Protein AF-A0AA40DXY1-F1 (afdb_monomer)

Radius of gyration: 26.32 Å; Cα contacts (8 Å, |Δi|>4): 67; chains: 1; bounding box: 72×34×85 Å

Secondary structure (DSSP, 8-state):
--HHHHHTT-S-HHHHHHHHHHHIIIIIIHHHHHHHHHHH-HHHHHHHHHHHHHHHHHHHHHHSS-SSS-HHHHHHHHHHHHHHHHHIIIIIHHHHHHHHGGG------TTSPPPP----PPPP---

Mean predicted aligned error: 10.3 Å

InterPro domains:
  IPR009450 Phosphatidylinositol N-acetylglucosaminyltransferase subunit C [PF06432] (1-112)
  IPR009450 Phosphatidylinositol N-acetylglucosaminyltransferase subunit C [PTHR12982] (1-123)

Sequence (127 aa):
MASTVLASRLPSTGQVFSLTLFSIEVFGLFPVFRRYARHRSWRYHVALTVLLVLGAGAGVGMILGDERGWPWKKGLLGMVVACLISAVAMGGCSWWLIGLQKYKNEIYGPWDPARPIIISRRHWDDE

Structure (mmCIF, N/CA/C/O backbone):
data_AF-A0AA40DXY1-F1
#
_entry.id   AF-A0AA40DXY1-F1
#
loop_
_atom_site.group_PDB
_atom_site.id
_atom_site.type_symbol
_atom_site.label_atom_id
_atom_site.label_alt_id
_atom_site.label_comp_id
_atom_site.label_asym_id
_atom_site.label_entity_id
_atom_site.label_seq_id
_atom_site.pdbx_PDB_ins_code
_atom_site.Cartn_x
_atom_site.Cartn_y
_atom_site.Cartn_z
_atom_site.occupancy
_atom_site.B_iso_or_equiv
_atom_site.auth_seq_id
_atom_site.auth_comp_id
_atom_site.auth_asym_id
_atom_site.auth_atom_id
_atom_site.pdbx_PDB_model_num
ATOM 1 N N . MET A 1 1 ? 14.544 -10.753 5.358 1.00 55.16 1 MET A N 1
ATOM 2 C CA . MET A 1 1 ? 15.798 -10.437 4.641 1.00 55.16 1 MET A CA 1
ATOM 3 C C . MET A 1 1 ? 16.058 -11.482 3.557 1.00 55.16 1 MET A C 1
ATOM 5 O O . MET A 1 1 ? 16.928 -12.322 3.711 1.00 55.16 1 MET A O 1
ATOM 9 N N . ALA A 1 2 ? 15.267 -11.464 2.480 1.00 69.81 2 ALA A N 1
ATOM 10 C CA . ALA A 1 2 ? 15.543 -12.268 1.282 1.00 69.81 2 ALA A CA 1
ATOM 11 C C . ALA A 1 2 ? 16.445 -11.506 0.290 1.00 69.81 2 ALA A C 1
ATOM 13 O O . ALA A 1 2 ? 17.196 -12.110 -0.467 1.00 69.81 2 ALA A O 1
ATOM 14 N N . SER A 1 3 ? 16.421 -10.168 0.340 1.00 71.12 3 SER A N 1
ATOM 15 C CA . SER A 1 3 ? 17.216 -9.298 -0.528 1.00 71.12 3 SER A CA 1
ATOM 16 C C . SER A 1 3 ? 18.719 -9.445 -0.323 1.00 71.12 3 SER A C 1
ATOM 18 O O . SER A 1 3 ? 19.454 -9.353 -1.292 1.00 71.12 3 SER A O 1
ATOM 20 N N . THR A 1 4 ? 19.187 -9.747 0.890 1.00 73.06 4 THR A N 1
ATOM 21 C CA . THR A 1 4 ? 20.609 -10.005 1.171 1.00 73.06 4 THR A CA 1
ATOM 22 C C . THR A 1 4 ? 21.099 -11.308 0.535 1.00 73.06 4 THR A C 1
ATOM 24 O O . THR A 1 4 ? 22.211 -11.362 0.019 1.00 73.06 4 THR A O 1
ATOM 27 N N . VAL A 1 5 ? 20.249 -12.341 0.511 1.00 77.25 5 VAL A N 1
ATOM 28 C CA . VAL A 1 5 ? 20.535 -13.628 -0.146 1.00 77.25 5 VAL A CA 1
ATOM 29 C C . VAL A 1 5 ? 20.523 -13.489 -1.668 1.00 77.25 5 VAL A C 1
ATOM 31 O O . VAL A 1 5 ? 21.321 -14.125 -2.344 1.00 77.25 5 VAL A O 1
ATOM 34 N N . LEU A 1 6 ? 19.644 -12.649 -2.220 1.00 75.56 6 LEU A N 1
ATOM 35 C CA . LEU A 1 6 ? 19.638 -12.344 -3.652 1.00 75.56 6 LEU A CA 1
ATOM 36 C C . LEU A 1 6 ? 20.834 -11.465 -4.040 1.00 75.56 6 LEU A C 1
ATOM 38 O O . LEU A 1 6 ? 21.462 -11.691 -5.071 1.00 75.56 6 LEU A O 1
ATOM 42 N N . ALA A 1 7 ? 21.179 -10.493 -3.193 1.00 73.94 7 ALA A N 1
ATOM 43 C CA . ALA A 1 7 ? 22.291 -9.589 -3.429 1.00 73.94 7 ALA A CA 1
ATOM 44 C C . ALA A 1 7 ? 23.629 -10.335 -3.464 1.00 73.94 7 ALA A C 1
ATOM 46 O O . ALA A 1 7 ? 24.439 -10.076 -4.343 1.00 73.94 7 ALA A O 1
ATOM 47 N N . SER A 1 8 ? 23.839 -11.333 -2.601 1.00 78.19 8 SER A N 1
ATOM 48 C CA . SER A 1 8 ? 25.075 -12.130 -2.618 1.00 78.19 8 SER A CA 1
ATOM 49 C C . SER A 1 8 ? 25.286 -12.949 -3.901 1.00 78.19 8 SER A C 1
ATOM 51 O O . SER A 1 8 ? 26.376 -13.475 -4.113 1.00 78.19 8 SER A O 1
ATOM 53 N N . ARG A 1 9 ? 24.267 -13.059 -4.765 1.00 82.81 9 ARG A N 1
ATOM 54 C CA . ARG A 1 9 ? 24.343 -13.738 -6.067 1.00 82.81 9 ARG A CA 1
ATOM 55 C C . ARG A 1 9 ? 24.661 -12.796 -7.233 1.00 82.81 9 ARG A C 1
ATOM 57 O O . ARG A 1 9 ? 24.799 -13.277 -8.355 1.00 82.81 9 ARG A O 1
ATOM 64 N N . LEU A 1 10 ? 24.758 -11.485 -7.004 1.00 82.50 10 LEU A N 1
ATOM 65 C CA . LEU A 1 10 ? 25.027 -10.510 -8.063 1.00 82.50 10 LEU A CA 1
ATOM 66 C C . LEU A 1 10 ? 26.536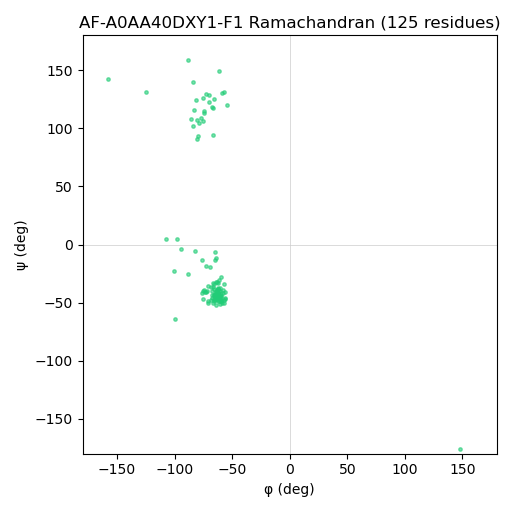 -10.391 -8.345 1.00 82.50 10 LEU A C 1
ATOM 68 O O . LEU A 1 10 ? 27.335 -10.366 -7.411 1.00 82.50 10 LEU A O 1
ATOM 72 N N . PRO A 1 11 ? 26.938 -10.267 -9.622 1.00 78.06 11 PRO A N 1
ATOM 73 C CA . PRO A 1 11 ? 28.345 -10.262 -10.032 1.00 78.06 11 PRO A CA 1
ATOM 74 C C . PRO A 1 11 ? 29.083 -8.943 -9.740 1.00 78.06 11 PRO A C 1
ATOM 76 O O . PRO A 1 11 ? 30.306 -8.897 -9.831 1.00 78.06 11 PRO A O 1
ATOM 79 N N . SER A 1 12 ? 28.364 -7.860 -9.422 1.00 88.75 12 SER A N 1
ATOM 80 C CA . SER A 1 12 ? 28.913 -6.506 -9.270 1.00 88.75 12 SER A CA 1
ATOM 81 C C . SER A 1 12 ? 28.582 -5.907 -7.904 1.00 88.75 12 SER A C 1
ATOM 83 O O . SER A 1 12 ? 27.418 -5.852 -7.505 1.00 88.75 12 SER A O 1
ATOM 85 N N . THR A 1 13 ? 29.593 -5.358 -7.221 1.00 85.75 13 THR A N 1
ATOM 86 C CA . THR A 1 13 ? 29.443 -4.672 -5.924 1.00 85.75 13 THR A CA 1
ATOM 87 C C . THR A 1 13 ? 28.453 -3.507 -5.993 1.00 85.75 13 THR A C 1
ATOM 89 O O . THR A 1 13 ? 27.713 -3.269 -5.041 1.00 85.75 13 THR A O 1
ATOM 92 N N . GLY A 1 14 ? 28.386 -2.813 -7.135 1.00 88.75 14 GLY A N 1
ATOM 93 C CA . GLY A 1 14 ? 27.425 -1.731 -7.352 1.00 88.75 14 GLY A CA 1
ATOM 94 C C . GLY A 1 14 ? 25.979 -2.228 -7.339 1.00 88.75 14 GLY A C 1
ATOM 95 O O . GLY A 1 14 ? 25.130 -1.627 -6.692 1.00 88.75 14 GLY A O 1
ATOM 96 N N . GLN A 1 15 ? 25.703 -3.372 -7.972 1.00 86.50 15 GLN A N 1
ATOM 97 C CA . GLN A 1 15 ? 24.360 -3.963 -7.982 1.00 86.50 15 GLN A CA 1
ATOM 98 C C . GLN A 1 15 ? 23.939 -4.446 -6.588 1.00 86.50 15 GLN A C 1
ATOM 100 O O . GLN A 1 15 ? 22.797 -4.230 -6.183 1.00 86.50 15 GLN A O 1
ATOM 105 N N . VAL A 1 16 ? 24.868 -5.044 -5.833 1.00 87.94 16 VAL A N 1
ATOM 106 C CA . VAL A 1 16 ? 24.654 -5.435 -4.428 1.00 87.94 16 VAL A CA 1
ATOM 107 C C . VAL A 1 16 ? 24.312 -4.217 -3.576 1.00 87.94 16 VAL A C 1
ATOM 109 O O . VAL A 1 16 ? 23.334 -4.240 -2.825 1.00 87.94 16 VAL A O 1
ATOM 112 N N . PHE A 1 17 ? 25.097 -3.146 -3.708 1.00 89.31 17 PHE A N 1
ATOM 113 C CA . PHE A 1 17 ? 24.893 -1.899 -2.983 1.00 89.31 17 PHE A CA 1
ATOM 114 C C . PHE A 1 17 ? 23.536 -1.269 -3.313 1.00 89.31 17 PHE A C 1
ATOM 116 O O . PHE A 1 17 ? 22.754 -1.014 -2.398 1.00 89.31 17 PHE A O 1
ATOM 123 N N . SER A 1 18 ? 23.206 -1.105 -4.598 1.00 91.94 18 SER A N 1
ATOM 124 C CA . SER A 1 18 ? 21.921 -0.548 -5.034 1.00 91.94 18 SER A CA 1
ATOM 125 C C . SER A 1 18 ? 20.732 -1.385 -4.563 1.00 91.94 18 SER A C 1
ATOM 127 O O . SER A 1 18 ? 19.767 -0.826 -4.047 1.00 91.94 18 SER A O 1
ATOM 129 N N . LEU A 1 19 ? 20.800 -2.718 -4.672 1.00 89.88 19 LEU A N 1
ATOM 130 C CA . LEU A 1 19 ? 19.727 -3.603 -4.207 1.00 89.88 19 LEU A CA 1
ATOM 131 C C . LEU A 1 19 ? 19.544 -3.524 -2.684 1.00 89.88 19 LEU A C 1
ATOM 133 O O . LEU A 1 19 ? 18.413 -3.527 -2.188 1.00 89.88 19 LEU A O 1
ATOM 137 N N . THR A 1 20 ? 20.647 -3.447 -1.939 1.00 90.69 20 THR A N 1
ATOM 138 C CA . THR A 1 20 ? 20.623 -3.350 -0.474 1.00 90.69 20 THR A CA 1
ATOM 139 C C . THR A 1 20 ? 20.065 -2.001 -0.027 1.00 90.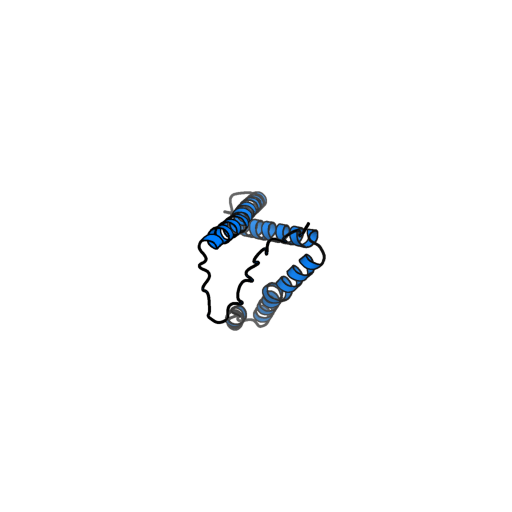69 20 THR A C 1
ATOM 141 O O . THR A 1 20 ? 19.155 -1.979 0.802 1.00 90.69 20 THR A O 1
ATOM 144 N N . LEU A 1 21 ? 20.533 -0.893 -0.612 1.00 90.94 21 LEU A N 1
ATOM 145 C CA . LEU A 1 21 ? 20.007 0.446 -0.331 1.00 90.94 21 LEU A CA 1
ATOM 146 C C . LEU A 1 21 ? 18.517 0.544 -0.649 1.00 90.94 21 LEU A C 1
ATOM 148 O O . LEU A 1 21 ? 17.733 0.912 0.222 1.00 90.94 21 LEU A O 1
ATOM 152 N N . PHE A 1 22 ? 18.113 0.122 -1.847 1.00 91.56 22 PHE A N 1
ATOM 153 C CA . PHE A 1 22 ? 16.708 0.129 -2.245 1.00 91.56 22 PHE A CA 1
ATOM 154 C C . PHE A 1 22 ? 15.840 -0.703 -1.290 1.00 91.56 22 PHE A C 1
ATOM 156 O O . PHE A 1 22 ? 14.742 -0.299 -0.911 1.00 91.56 22 PHE A O 1
ATOM 163 N N . SER A 1 23 ? 16.348 -1.849 -0.828 1.00 90.25 23 SER A N 1
ATOM 164 C CA . SER A 1 23 ? 15.648 -2.670 0.166 1.00 90.25 23 SER A CA 1
ATOM 165 C C . SER A 1 23 ? 15.470 -1.942 1.500 1.00 90.25 23 SER A C 1
ATOM 167 O O . SER A 1 23 ? 14.398 -2.028 2.102 1.00 90.25 23 SER A O 1
ATOM 169 N N . ILE A 1 24 ? 16.499 -1.236 1.975 1.00 92.56 24 ILE A N 1
ATOM 170 C CA . ILE A 1 24 ? 16.427 -0.448 3.213 1.00 92.56 24 ILE A CA 1
ATOM 171 C C . ILE A 1 24 ? 15.413 0.688 3.059 1.00 92.56 24 ILE A C 1
ATOM 173 O O . ILE A 1 24 ? 14.621 0.930 3.970 1.00 92.56 24 ILE A O 1
ATOM 177 N N . GLU A 1 25 ? 15.380 1.354 1.909 1.00 94.06 25 GLU A N 1
ATOM 178 C CA . GLU A 1 25 ? 14.421 2.422 1.636 1.00 94.06 25 GLU A CA 1
ATOM 179 C C . GLU A 1 25 ? 12.980 1.904 1.628 1.00 94.06 25 GLU A C 1
ATOM 181 O O . GLU A 1 25 ? 12.140 2.420 2.366 1.00 94.06 25 GLU A O 1
ATOM 186 N N . VAL A 1 26 ? 12.693 0.849 0.860 1.00 91.81 26 VAL A N 1
ATOM 187 C CA . VAL A 1 26 ? 11.327 0.327 0.672 1.00 91.81 26 VAL A CA 1
ATOM 188 C C . VAL A 1 26 ? 10.796 -0.395 1.911 1.00 91.81 26 VAL A C 1
ATOM 190 O O . VAL A 1 26 ? 9.624 -0.236 2.257 1.00 91.81 26 VAL A O 1
ATOM 193 N N . PHE A 1 27 ? 11.626 -1.188 2.594 1.00 90.88 27 PHE A N 1
ATOM 194 C CA . PHE A 1 27 ? 11.178 -2.005 3.729 1.00 90.88 27 PHE A CA 1
ATOM 195 C C . PHE A 1 27 ? 11.517 -1.410 5.098 1.00 90.88 27 PHE A C 1
ATOM 197 O O . PHE A 1 27 ? 10.861 -1.755 6.078 1.00 90.88 27 PHE A O 1
ATOM 204 N N . GLY A 1 28 ? 12.519 -0.536 5.189 1.00 91.00 28 GLY A N 1
ATOM 205 C CA . GLY A 1 28 ? 12.941 0.092 6.442 1.00 91.00 28 GLY A CA 1
ATOM 206 C C . GLY A 1 28 ? 12.389 1.505 6.600 1.00 91.00 28 GLY A C 1
ATOM 207 O O . GLY A 1 28 ? 11.586 1.771 7.495 1.00 91.00 28 GLY A O 1
ATOM 208 N N . LEU A 1 29 ? 12.801 2.419 5.720 1.00 93.00 29 LEU A N 1
ATOM 209 C CA . LEU A 1 29 ? 12.495 3.848 5.853 1.00 93.00 29 LEU A CA 1
ATOM 210 C C . LEU A 1 29 ? 11.056 4.183 5.459 1.00 93.00 29 LEU A C 1
ATOM 212 O O . LEU A 1 29 ? 10.383 4.956 6.146 1.00 93.00 29 LEU A O 1
ATOM 216 N N . PHE A 1 30 ? 10.552 3.588 4.382 1.00 93.56 30 PHE A N 1
ATOM 217 C CA . PHE A 1 30 ? 9.231 3.904 3.854 1.00 93.56 30 PHE A CA 1
ATOM 218 C C . PHE A 1 30 ? 8.080 3.597 4.835 1.00 93.56 30 PHE A C 1
ATOM 220 O O . PHE A 1 30 ? 7.197 4.449 4.989 1.00 93.56 30 PHE A O 1
ATOM 227 N N . PRO A 1 31 ? 8.069 2.471 5.582 1.00 91.44 31 PRO A N 1
ATOM 228 C CA . PRO A 1 31 ? 7.067 2.241 6.625 1.00 91.44 31 PRO A CA 1
ATOM 229 C C . PRO A 1 31 ? 7.104 3.288 7.746 1.00 91.44 31 PRO A C 1
ATOM 231 O O . PRO A 1 31 ? 6.048 3.746 8.195 1.00 91.44 31 PRO A O 1
ATOM 234 N N . VAL A 1 32 ? 8.304 3.706 8.168 1.00 93.44 32 VAL A N 1
ATOM 235 C CA . VAL A 1 32 ? 8.488 4.748 9.194 1.00 93.44 32 VAL A CA 1
ATOM 236 C C . VAL A 1 32 ? 7.953 6.086 8.689 1.00 93.44 32 VAL A C 1
ATOM 238 O O . VAL A 1 32 ? 7.144 6.724 9.369 1.00 93.44 32 VAL A O 1
ATOM 241 N N . PHE A 1 33 ? 8.318 6.471 7.464 1.00 92.25 33 PHE A N 1
ATOM 242 C CA . PHE A 1 33 ? 7.802 7.666 6.802 1.00 92.25 33 PHE A CA 1
ATOM 243 C C . PHE A 1 33 ? 6.271 7.649 6.711 1.00 92.25 33 PHE A C 1
ATOM 245 O O . PHE A 1 33 ? 5.608 8.616 7.089 1.00 92.25 33 PHE A O 1
ATOM 252 N N . ARG A 1 34 ? 5.684 6.529 6.280 1.00 92.25 34 ARG A N 1
ATOM 253 C CA . ARG A 1 34 ? 4.229 6.375 6.140 1.00 92.25 34 ARG A CA 1
ATOM 254 C C . ARG A 1 34 ? 3.505 6.512 7.484 1.00 92.25 34 ARG A C 1
ATOM 256 O O . ARG A 1 34 ? 2.427 7.113 7.533 1.00 92.25 34 ARG A O 1
ATOM 263 N N . ARG A 1 35 ? 4.090 5.998 8.574 1.00 92.19 35 ARG A N 1
ATOM 264 C CA . ARG A 1 35 ? 3.573 6.185 9.940 1.00 92.19 35 ARG A CA 1
ATOM 265 C C . ARG A 1 35 ? 3.645 7.654 10.360 1.00 92.19 35 ARG A C 1
ATOM 267 O O . ARG A 1 35 ? 2.649 8.189 10.844 1.00 92.19 35 ARG A O 1
ATOM 274 N N . TYR A 1 36 ? 4.776 8.314 10.129 1.00 93.12 36 TYR A N 1
ATOM 275 C CA . TYR A 1 36 ? 4.949 9.732 10.446 1.00 93.12 36 TYR A CA 1
ATOM 276 C C . TYR A 1 36 ? 3.964 10.624 9.675 1.00 93.12 36 TYR A C 1
ATOM 278 O O . TYR A 1 36 ? 3.279 11.453 10.276 1.00 93.12 36 TYR A O 1
ATOM 286 N N . ALA A 1 37 ? 3.804 10.394 8.368 1.00 91.06 37 ALA A N 1
ATOM 287 C CA . ALA A 1 37 ? 2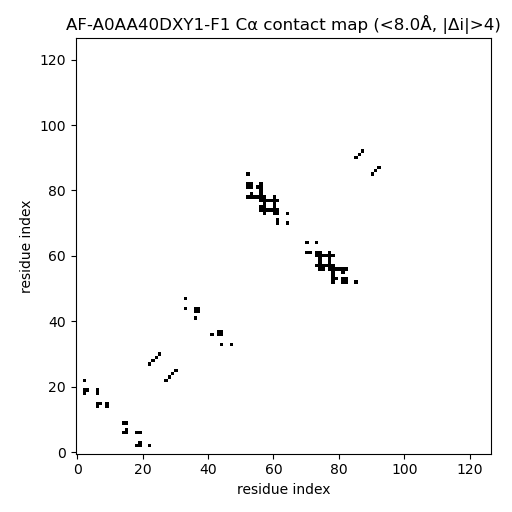.854 11.117 7.526 1.00 91.06 37 ALA A CA 1
ATOM 288 C C . ALA A 1 37 ? 1.416 11.020 8.063 1.00 91.06 37 ALA A C 1
ATOM 290 O O . ALA A 1 37 ? 0.709 12.027 8.102 1.00 91.06 37 ALA A O 1
ATOM 291 N N . ARG A 1 38 ? 1.006 9.835 8.547 1.00 92.75 38 ARG A N 1
ATOM 292 C CA . ARG A 1 38 ? -0.305 9.625 9.181 1.00 92.75 38 ARG A CA 1
ATOM 293 C C . ARG A 1 38 ? -0.470 10.403 10.479 1.00 92.75 38 ARG A C 1
ATOM 295 O O . ARG A 1 38 ? -1.525 10.996 10.680 1.00 92.75 38 ARG A O 1
ATOM 302 N N . HIS A 1 39 ? 0.541 10.402 11.343 1.00 92.19 39 HIS A N 1
ATOM 303 C CA . HIS A 1 39 ? 0.484 11.159 12.594 1.00 92.19 39 HIS A CA 1
ATOM 304 C C . HIS A 1 39 ? 0.454 12.670 12.354 1.00 92.19 39 HIS A C 1
ATOM 306 O O . HIS A 1 39 ? -0.187 13.390 13.115 1.00 92.19 39 HIS A O 1
ATOM 312 N N . ARG A 1 40 ? 1.119 13.159 11.299 1.00 93.56 40 ARG A N 1
ATOM 313 C CA . ARG A 1 40 ? 1.169 14.593 11.006 1.00 93.56 40 ARG A CA 1
ATOM 314 C C . ARG A 1 40 ? -0.134 15.123 10.420 1.00 93.56 40 ARG A C 1
ATOM 316 O O . ARG A 1 40 ? -0.591 16.181 10.842 1.00 93.56 40 ARG A O 1
ATOM 323 N N . SER A 1 41 ? -0.709 14.443 9.428 1.00 93.25 41 SER A N 1
ATOM 324 C CA . SER A 1 41 ? -2.035 14.798 8.925 1.00 93.25 41 SER A CA 1
ATOM 325 C C . SER A 1 41 ? -2.718 13.630 8.216 1.00 93.25 41 SER A C 1
ATOM 327 O O . SER A 1 41 ? -2.113 12.880 7.445 1.00 93.25 41 SER A O 1
ATOM 329 N N . TRP A 1 42 ? -4.032 13.527 8.405 1.00 91.94 42 TRP A N 1
ATOM 330 C CA . TRP A 1 42 ? -4.849 12.558 7.678 1.00 91.94 42 TRP A CA 1
ATOM 331 C C . TRP A 1 42 ? -4.791 12.774 6.158 1.00 91.94 42 TRP A C 1
ATOM 333 O O . TRP A 1 42 ? -4.716 11.815 5.391 1.00 91.94 42 TRP A O 1
ATOM 343 N N . ARG A 1 43 ? -4.742 14.037 5.709 1.00 94.75 43 ARG A N 1
ATOM 344 C CA . ARG A 1 43 ? -4.681 14.390 4.281 1.00 94.75 43 ARG A CA 1
ATOM 345 C C . ARG A 1 43 ? -3.418 13.844 3.617 1.00 94.75 43 ARG A C 1
ATOM 347 O O . ARG A 1 43 ? -3.519 13.277 2.535 1.00 94.75 43 ARG A O 1
ATOM 354 N N . TYR A 1 44 ? -2.257 13.953 4.269 1.00 92.19 44 TYR A N 1
ATOM 355 C CA . TYR A 1 44 ? -1.007 13.394 3.741 1.00 92.19 44 TYR A CA 1
ATOM 356 C C . TYR A 1 44 ? -1.049 11.872 3.673 1.00 92.19 44 TYR A C 1
ATOM 358 O O . TYR A 1 44 ? -0.575 11.294 2.699 1.00 92.19 44 TYR A O 1
ATOM 366 N N . HIS A 1 45 ? -1.660 11.216 4.661 1.00 92.75 45 HIS A N 1
ATOM 367 C CA . HIS A 1 45 ? -1.827 9.766 4.630 1.00 92.75 45 HIS A CA 1
ATOM 368 C C . HIS A 1 45 ? -2.672 9.290 3.444 1.00 92.75 45 HIS A C 1
ATOM 370 O O . HIS A 1 45 ? -2.295 8.337 2.752 1.00 92.75 45 HIS A O 1
ATOM 376 N N . VAL A 1 46 ? -3.803 9.959 3.208 1.00 93.75 46 VAL A N 1
ATOM 377 C CA . VAL A 1 46 ? -4.699 9.651 2.089 1.00 93.75 46 VAL A CA 1
ATOM 378 C C . VAL A 1 46 ? -4.008 9.955 0.763 1.00 93.75 46 VAL A C 1
ATOM 380 O O . VAL A 1 46 ? -3.953 9.074 -0.089 1.00 93.75 46 VAL A O 1
ATOM 383 N N . ALA A 1 47 ? -3.403 11.137 0.614 1.00 95.69 47 ALA A N 1
ATOM 384 C CA . ALA A 1 47 ? -2.690 11.528 -0.602 1.00 95.69 47 ALA A CA 1
ATOM 385 C C . ALA A 1 47 ? -1.564 10.542 -0.950 1.00 95.69 47 ALA A C 1
ATOM 387 O O . ALA A 1 47 ? -1.503 10.051 -2.075 1.00 95.69 47 ALA A O 1
ATOM 388 N N . LEU A 1 48 ? -0.728 10.177 0.028 1.00 94.25 48 LEU A N 1
ATOM 389 C CA . LEU A 1 48 ? 0.327 9.181 -0.157 1.00 94.25 48 LEU A CA 1
ATOM 390 C C . LEU A 1 48 ? -0.247 7.824 -0.578 1.00 94.25 48 LEU A C 1
ATOM 392 O O . LEU A 1 48 ? 0.299 7.167 -1.454 1.00 94.25 48 LEU A O 1
ATOM 396 N N . THR A 1 49 ? -1.349 7.387 0.033 1.00 93.88 49 THR A N 1
ATOM 397 C CA . THR A 1 49 ? -1.975 6.102 -0.315 1.00 93.88 49 THR A CA 1
ATOM 398 C C . THR A 1 49 ? -2.537 6.111 -1.733 1.00 93.88 49 THR A C 1
ATOM 400 O O . THR A 1 49 ? -2.296 5.159 -2.470 1.00 93.88 49 THR A O 1
ATOM 403 N N . VAL A 1 50 ? -3.210 7.189 -2.140 1.00 95.25 50 VAL A N 1
ATOM 404 C CA . VAL A 1 50 ? -3.712 7.354 -3.511 1.00 95.25 50 VAL A CA 1
ATOM 405 C C . VAL A 1 50 ? -2.558 7.327 -4.511 1.00 95.25 50 VAL A C 1
ATOM 407 O O . VAL A 1 50 ? -2.615 6.570 -5.474 1.00 95.25 50 VAL A O 1
ATOM 410 N N . LEU A 1 51 ? -1.478 8.072 -4.255 1.00 95.81 51 LEU A N 1
ATOM 411 C CA . LEU A 1 51 ? -0.305 8.091 -5.134 1.00 95.81 51 LEU A CA 1
ATOM 412 C C . LEU A 1 51 ? 0.315 6.702 -5.317 1.00 95.81 51 LEU A C 1
ATOM 414 O O . LEU A 1 51 ? 0.664 6.340 -6.436 1.00 95.81 51 LEU A O 1
ATOM 418 N N . LEU A 1 52 ? 0.414 5.904 -4.251 1.00 94.50 52 LEU A N 1
ATOM 419 C CA . LEU A 1 52 ? 0.955 4.545 -4.343 1.00 94.50 52 LEU A CA 1
ATOM 420 C C . LEU A 1 52 ? 0.052 3.604 -5.1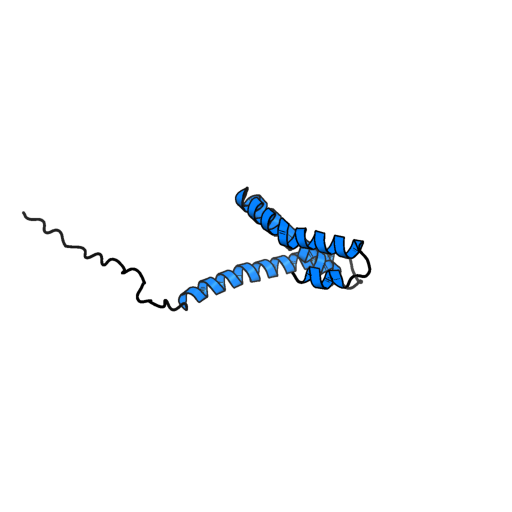40 1.00 94.50 52 LEU A C 1
ATOM 422 O O . LEU A 1 52 ? 0.559 2.844 -5.958 1.00 94.50 52 LEU A O 1
ATOM 426 N N . VAL A 1 53 ? -1.265 3.649 -4.915 1.00 96.00 53 VAL A N 1
ATOM 427 C CA . VAL A 1 53 ? -2.224 2.801 -5.644 1.00 96.00 53 VAL A CA 1
ATOM 428 C C . VAL A 1 53 ? -2.208 3.142 -7.131 1.00 96.00 53 VAL A C 1
ATOM 430 O O . VAL A 1 53 ? -2.109 2.248 -7.971 1.00 96.00 53 VAL A O 1
ATOM 433 N N . LEU A 1 54 ? -2.245 4.435 -7.456 1.00 96.50 54 LEU A N 1
ATOM 434 C CA . LEU A 1 54 ? -2.193 4.907 -8.834 1.00 96.50 54 LEU A CA 1
ATOM 435 C C . LEU A 1 54 ? -0.850 4.579 -9.493 1.00 96.50 54 LEU A C 1
ATOM 437 O O . LEU A 1 54 ? -0.837 4.054 -10.600 1.00 96.50 54 LEU A O 1
ATOM 441 N N . GLY A 1 55 ? 0.271 4.829 -8.814 1.00 94.75 55 GLY A N 1
ATOM 442 C CA . GLY A 1 55 ? 1.605 4.534 -9.339 1.00 94.75 55 GLY A CA 1
ATOM 443 C C . GLY A 1 55 ? 1.824 3.042 -9.591 1.00 94.75 55 GLY A C 1
ATOM 444 O O . GLY A 1 55 ? 2.288 2.663 -10.665 1.00 94.75 55 GLY A O 1
ATOM 445 N N . ALA A 1 56 ? 1.425 2.185 -8.645 1.00 94.31 56 ALA A N 1
ATOM 446 C CA . ALA A 1 56 ? 1.507 0.735 -8.806 1.00 94.31 56 ALA A CA 1
ATOM 447 C C . ALA A 1 56 ? 0.597 0.236 -9.939 1.00 94.31 56 ALA A C 1
ATOM 449 O O . ALA A 1 56 ? 1.041 -0.538 -10.785 1.00 94.31 56 ALA A O 1
ATOM 450 N N . GLY A 1 57 ? -0.649 0.718 -10.000 1.00 94.19 57 GLY A N 1
ATOM 451 C CA . GLY A 1 57 ? -1.588 0.375 -11.068 1.00 94.19 57 GLY A CA 1
ATOM 452 C C . GLY A 1 57 ? -1.103 0.812 -12.447 1.00 94.19 57 GLY A C 1
ATOM 453 O O . GLY A 1 57 ? -1.146 0.025 -13.390 1.00 94.19 57 GLY A O 1
ATOM 454 N N . ALA A 1 58 ? -0.582 2.035 -12.560 1.00 93.50 58 ALA A N 1
ATOM 455 C CA . ALA A 1 58 ? -0.002 2.548 -13.796 1.00 93.50 58 ALA A CA 1
ATOM 456 C C . ALA A 1 58 ? 1.205 1.715 -14.238 1.00 93.50 58 ALA A C 1
ATOM 458 O O . ALA A 1 58 ? 1.256 1.297 -15.392 1.00 93.50 58 ALA A O 1
ATOM 459 N N . GLY A 1 59 ? 2.140 1.432 -13.324 1.00 91.00 59 GLY A N 1
ATOM 460 C CA . GLY A 1 59 ? 3.335 0.640 -13.617 1.00 91.00 59 GLY A CA 1
ATOM 461 C C . GLY A 1 59 ? 2.995 -0.767 -14.106 1.00 91.00 59 GLY A C 1
ATOM 462 O O . GLY A 1 59 ? 3.482 -1.194 -15.149 1.00 91.00 59 GLY A O 1
ATOM 463 N N . VAL A 1 60 ? 2.086 -1.461 -13.415 1.00 91.38 60 VAL A N 1
ATOM 464 C CA . VAL A 1 60 ? 1.614 -2.790 -13.836 1.00 91.38 60 VAL A CA 1
ATOM 465 C C . VAL A 1 60 ? 0.891 -2.723 -15.184 1.00 91.38 60 VAL A C 1
ATOM 467 O O . VAL A 1 60 ? 1.145 -3.553 -16.054 1.00 91.38 60 VAL A O 1
ATOM 470 N N . GLY A 1 61 ? 0.034 -1.719 -15.390 1.00 89.94 61 GLY A N 1
ATOM 471 C CA . GLY A 1 61 ? -0.680 -1.522 -16.653 1.00 89.94 61 GLY A CA 1
ATO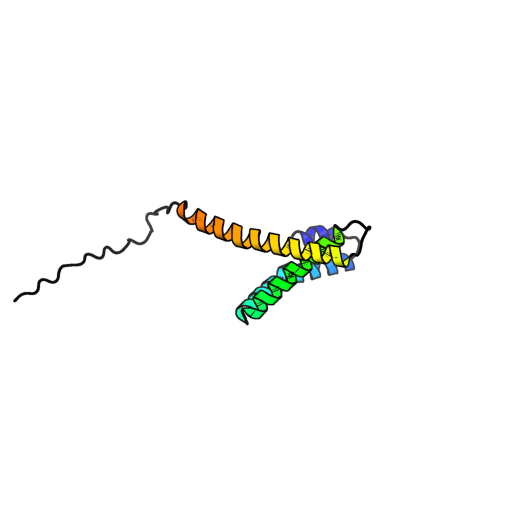M 472 C C . GLY A 1 61 ? 0.244 -1.240 -17.841 1.00 89.94 61 GLY A C 1
ATOM 473 O O . GLY A 1 61 ? -0.064 -1.652 -18.957 1.00 89.94 61 GLY A O 1
ATOM 474 N N . MET A 1 62 ? 1.378 -0.572 -17.611 1.00 88.56 62 MET A N 1
ATOM 475 C CA . MET A 1 62 ? 2.397 -0.340 -18.637 1.00 88.56 62 MET A CA 1
ATOM 476 C C . MET A 1 62 ? 3.203 -1.605 -18.956 1.00 88.56 62 MET A C 1
ATOM 478 O O . MET A 1 62 ? 3.492 -1.837 -20.122 1.00 88.56 62 MET A O 1
ATOM 482 N N . ILE A 1 63 ? 3.536 -2.427 -17.953 1.00 88.88 63 ILE A N 1
ATOM 483 C CA . ILE A 1 63 ? 4.348 -3.646 -18.138 1.00 88.88 63 ILE A CA 1
ATOM 484 C C . ILE A 1 63 ? 3.543 -4.781 -18.785 1.00 88.88 63 ILE A C 1
ATOM 486 O O . ILE A 1 63 ? 4.068 -5.503 -19.624 1.00 88.88 63 ILE A O 1
ATOM 490 N N . LEU A 1 64 ? 2.277 -4.959 -18.397 1.00 84.81 64 LEU A N 1
ATOM 491 C CA . LEU A 1 64 ? 1.411 -6.023 -18.928 1.00 84.81 64 LEU A CA 1
ATOM 492 C C . LEU A 1 64 ? 0.762 -5.666 -20.275 1.00 84.81 64 LEU A C 1
ATOM 494 O O . LEU A 1 64 ? 0.033 -6.479 -20.845 1.00 84.81 64 LEU A O 1
ATOM 498 N N . GLY A 1 65 ? 0.948 -4.438 -20.757 1.00 74.06 65 GLY A N 1
ATOM 499 C CA . GLY A 1 65 ? 0.377 -3.981 -22.014 1.00 74.06 65 GLY A CA 1
ATOM 500 C C . GLY A 1 65 ? 1.126 -4.555 -23.212 1.00 74.06 65 GLY A C 1
ATOM 501 O O . GLY A 1 65 ? 2.330 -4.379 -23.330 1.00 74.06 65 GLY A O 1
ATOM 502 N N . ASP A 1 66 ? 0.394 -5.191 -24.124 1.00 72.38 66 ASP A N 1
ATOM 503 C CA . ASP A 1 66 ? 0.908 -5.589 -25.436 1.00 72.38 66 ASP A CA 1
ATOM 504 C C . ASP A 1 66 ? 1.345 -4.348 -26.247 1.00 72.38 66 ASP A C 1
ATOM 506 O O . ASP A 1 66 ? 0.736 -3.278 -26.110 1.00 72.38 66 ASP A O 1
ATOM 510 N N . GLU A 1 67 ? 2.355 -4.466 -27.120 1.00 70.50 67 GLU A N 1
ATOM 511 C CA . GLU A 1 67 ? 2.952 -3.306 -27.826 1.00 70.50 67 GLU A CA 1
ATOM 512 C C . GLU A 1 67 ? 1.979 -2.599 -28.790 1.00 70.50 67 GLU A C 1
ATOM 514 O O . GLU A 1 67 ? 2.204 -1.474 -29.245 1.00 70.50 67 GLU A O 1
ATOM 519 N N . ARG A 1 68 ? 0.841 -3.233 -29.089 1.00 63.91 68 ARG A N 1
ATOM 520 C CA . ARG A 1 68 ? -0.235 -2.647 -29.891 1.00 63.91 68 ARG A CA 1
ATOM 521 C C . ARG A 1 68 ? -1.108 -1.711 -29.054 1.00 63.91 68 ARG A C 1
ATOM 523 O O . ARG A 1 68 ? -2.139 -2.096 -28.499 1.00 63.91 68 ARG A O 1
ATOM 530 N N . GLY A 1 69 ? -0.737 -0.433 -29.039 1.00 71.38 69 GLY A N 1
ATOM 531 C CA . GLY A 1 69 ? -1.590 0.662 -28.575 1.00 71.38 69 GLY A CA 1
ATOM 532 C C . GLY A 1 69 ? -0.822 1.812 -27.933 1.00 71.38 69 GLY A C 1
ATOM 533 O O . GLY A 1 69 ? 0.401 1.827 -27.885 1.00 71.38 69 GLY A O 1
ATOM 534 N N . TRP A 1 70 ? -1.554 2.802 -27.415 1.00 77.38 70 TRP A N 1
ATOM 535 C CA . TRP A 1 70 ? -0.937 3.901 -26.674 1.00 77.38 70 TRP A CA 1
ATOM 536 C C . TRP A 1 70 ? -0.643 3.505 -25.216 1.00 77.38 70 TRP A C 1
ATOM 538 O O . TRP A 1 70 ? -1.585 3.167 -24.489 1.00 77.38 70 TRP A O 1
ATOM 548 N N . PRO A 1 71 ? 0.613 3.632 -24.745 1.00 79.00 71 PRO A N 1
ATOM 549 C CA . PRO A 1 71 ? 1.028 3.167 -23.417 1.00 79.00 71 PRO A CA 1
ATOM 550 C C . PRO A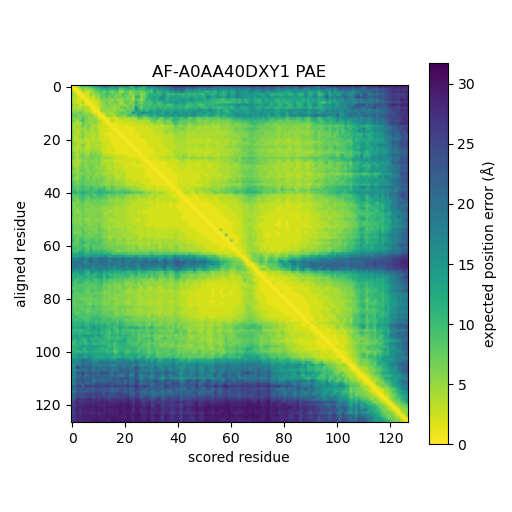 1 71 ? 0.289 3.884 -22.278 1.00 79.00 71 PRO A C 1
ATOM 552 O O . PRO A 1 71 ? -0.057 3.275 -21.266 1.00 79.00 71 PRO A O 1
ATOM 555 N N . TRP A 1 72 ? -0.061 5.160 -22.464 1.00 84.25 72 TRP A N 1
ATOM 556 C CA . TRP A 1 72 ? -0.794 5.941 -21.464 1.00 84.25 72 TRP A CA 1
ATOM 557 C C . TRP A 1 72 ? -2.217 5.418 -21.212 1.00 84.25 72 TRP A C 1
ATOM 559 O O . TRP A 1 72 ? -2.687 5.447 -20.075 1.00 84.25 72 TRP A O 1
ATOM 569 N N . LYS A 1 73 ? -2.899 4.881 -22.238 1.00 87.12 73 LYS A N 1
ATOM 570 C CA . LYS A 1 73 ? -4.248 4.305 -22.085 1.00 87.12 73 LYS A CA 1
ATOM 571 C C . LYS A 1 73 ? -4.218 3.042 -21.227 1.00 87.12 73 LYS A C 1
ATOM 573 O O . LYS A 1 73 ? -5.132 2.809 -20.440 1.00 87.12 73 LYS A O 1
ATOM 578 N N . LYS A 1 74 ? -3.163 2.237 -21.364 1.00 85.50 74 LYS A N 1
ATOM 579 C CA . LYS A 1 74 ? -2.962 1.008 -20.586 1.00 85.50 74 LYS A CA 1
ATOM 580 C C . LYS A 1 74 ? -2.564 1.314 -19.146 1.00 85.50 74 LYS A C 1
ATOM 582 O O . LYS A 1 74 ? -3.129 0.718 -18.234 1.00 85.50 74 LYS A O 1
ATOM 587 N N . GLY A 1 75 ? -1.697 2.307 -18.941 1.00 89.25 75 GLY A N 1
ATOM 588 C CA . GLY A 1 75 ? -1.406 2.836 -17.607 1.00 89.25 75 GLY A CA 1
ATOM 589 C C . GLY A 1 75 ? -2.674 3.322 -16.896 1.00 89.25 75 GLY A C 1
ATOM 590 O O . GLY A 1 75 ? -2.924 2.936 -15.757 1.00 89.25 75 GLY A O 1
ATOM 591 N N . LEU A 1 76 ? -3.533 4.075 -17.592 1.00 92.19 76 LEU A N 1
ATOM 592 C CA . LEU A 1 76 ? -4.812 4.534 -17.040 1.00 92.19 76 LEU A CA 1
ATOM 593 C C . LEU A 1 76 ? -5.752 3.369 -16.694 1.00 92.19 76 LEU A C 1
ATOM 595 O O . LEU A 1 76 ? -6.359 3.368 -15.625 1.00 92.19 76 LEU A O 1
ATOM 599 N N . LEU A 1 77 ? -5.848 2.356 -17.561 1.00 92.12 77 LEU A N 1
ATOM 600 C CA . LEU A 1 77 ? -6.622 1.147 -17.269 1.00 92.12 77 LEU A CA 1
ATOM 601 C C . LEU A 1 77 ? -6.085 0.430 -16.020 1.00 92.12 77 LEU A C 1
ATOM 603 O O . LEU A 1 77 ? -6.865 0.062 -15.143 1.00 92.12 77 LEU A O 1
ATOM 607 N N . GLY A 1 78 ? -4.763 0.289 -15.908 1.00 93.12 78 GLY A N 1
ATOM 608 C CA . GLY A 1 78 ? -4.107 -0.296 -14.741 1.00 93.12 78 GLY A CA 1
ATOM 609 C C . GLY A 1 78 ? -4.385 0.480 -13.451 1.00 93.12 78 GLY A C 1
ATOM 610 O O . GLY A 1 78 ? -4.670 -0.129 -12.422 1.00 93.12 78 GLY A O 1
ATOM 611 N N . MET A 1 79 ? -4.402 1.816 -13.503 1.00 95.25 79 MET A N 1
ATOM 612 C CA . MET A 1 79 ? -4.799 2.670 -12.374 1.00 95.25 79 MET A CA 1
ATOM 613 C C . MET A 1 79 ? -6.242 2.402 -11.930 1.00 95.25 79 MET A C 1
ATOM 615 O O . MET A 1 79 ? -6.494 2.230 -10.738 1.00 95.25 79 MET A O 1
ATOM 619 N N . VAL A 1 80 ? -7.188 2.338 -12.874 1.00 95.38 80 VAL A N 1
ATOM 620 C CA . VAL A 1 80 ? -8.608 2.078 -12.574 1.00 95.38 80 VAL A CA 1
ATOM 621 C C . VAL A 1 80 ? -8.782 0.701 -11.934 1.00 95.38 80 VAL A C 1
ATOM 623 O O . VAL A 1 80 ? -9.430 0.580 -10.893 1.00 95.38 80 VAL A O 1
ATOM 626 N N . VAL A 1 81 ? -8.158 -0.327 -12.511 1.00 94.81 81 VAL A N 1
ATOM 627 C CA . VAL A 1 81 ? -8.202 -1.694 -11.977 1.00 94.81 81 VAL A CA 1
ATOM 628 C C . VAL A 1 81 ? -7.580 -1.755 -10.579 1.00 94.81 81 VAL A C 1
ATOM 630 O O . VAL A 1 81 ? -8.175 -2.338 -9.674 1.00 94.81 81 VAL A O 1
ATOM 633 N N . ALA A 1 82 ? -6.434 -1.108 -10.359 1.00 94.88 82 ALA A N 1
ATOM 634 C CA . ALA A 1 82 ? -5.786 -1.065 -9.049 1.00 94.88 82 ALA A CA 1
ATOM 635 C C . ALA A 1 82 ? -6.652 -0.378 -7.984 1.00 94.88 82 ALA A C 1
ATOM 637 O O . ALA A 1 82 ? -6.708 -0.853 -6.847 1.00 94.88 82 ALA A O 1
ATOM 638 N N . CYS A 1 83 ? -7.366 0.694 -8.337 1.00 95.31 83 CYS A N 1
ATOM 639 C CA . CYS A 1 83 ? -8.332 1.337 -7.446 1.00 95.3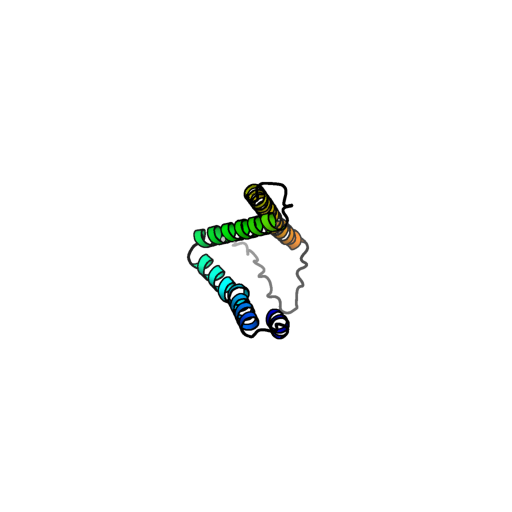1 83 CYS A CA 1
ATOM 640 C C . CYS A 1 83 ? -9.479 0.390 -7.067 1.00 95.31 83 CYS A C 1
ATOM 642 O O . CYS A 1 83 ? -9.807 0.281 -5.885 1.00 95.31 83 CYS A O 1
ATOM 644 N N . 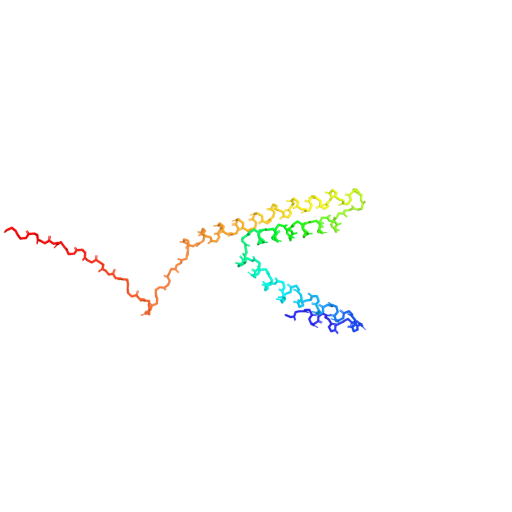LEU A 1 84 ? -10.052 -0.328 -8.041 1.00 95.31 84 LEU A N 1
ATOM 645 C CA . LEU A 1 84 ? -11.123 -1.301 -7.794 1.00 95.31 84 LEU A CA 1
ATOM 646 C C . LEU A 1 84 ? -10.651 -2.437 -6.883 1.00 95.31 84 LEU A C 1
ATOM 648 O O . LEU A 1 84 ? -11.296 -2.724 -5.875 1.00 95.31 84 LEU A O 1
ATOM 652 N N . ILE A 1 85 ? -9.497 -3.036 -7.190 1.00 95.00 85 ILE A N 1
ATOM 653 C CA . ILE A 1 85 ? -8.900 -4.095 -6.369 1.00 95.00 85 ILE A CA 1
ATOM 654 C C . ILE A 1 85 ? -8.629 -3.577 -4.959 1.00 95.00 85 ILE A C 1
ATOM 656 O O . ILE A 1 85 ? -8.969 -4.252 -3.995 1.00 95.00 85 ILE A O 1
ATOM 660 N N . SER A 1 86 ? -8.062 -2.377 -4.819 1.00 93.25 86 SER A N 1
ATOM 661 C CA . SER A 1 86 ? -7.762 -1.799 -3.504 1.00 93.25 86 SER A CA 1
ATOM 662 C C . SER A 1 86 ? -9.031 -1.580 -2.683 1.00 93.25 86 SER A C 1
ATOM 664 O O . SER A 1 86 ? -9.052 -1.913 -1.500 1.00 93.25 86 SER A O 1
ATOM 666 N N . ALA A 1 87 ? -10.102 -1.074 -3.300 1.00 92.12 87 ALA A N 1
ATOM 667 C CA . ALA A 1 87 ? -11.385 -0.870 -2.634 1.00 92.12 87 ALA A CA 1
ATOM 668 C C . ALA A 1 87 ? -12.010 -2.198 -2.178 1.00 92.12 87 ALA A C 1
ATOM 670 O O . ALA A 1 87 ? -12.417 -2.318 -1.022 1.00 92.12 87 ALA A O 1
ATOM 671 N N . VAL A 1 88 ? -12.030 -3.210 -3.051 1.00 93.88 88 VAL A N 1
ATOM 672 C CA . VAL A 1 88 ? -12.579 -4.538 -2.737 1.00 93.88 88 VAL A CA 1
ATOM 673 C C . VAL A 1 88 ? -11.724 -5.257 -1.697 1.00 93.88 88 VAL A C 1
ATOM 675 O O . VAL A 1 88 ? -12.258 -5.784 -0.728 1.00 93.88 88 VAL A O 1
ATOM 678 N N . ALA A 1 89 ? -10.402 -5.257 -1.850 1.00 92.81 89 ALA A N 1
ATOM 679 C CA . ALA A 1 89 ? -9.500 -5.934 -0.931 1.00 92.81 89 ALA A CA 1
ATOM 680 C C . ALA A 1 89 ? -9.523 -5.271 0.447 1.00 92.81 89 ALA A C 1
ATOM 682 O O . ALA A 1 89 ? -9.725 -5.954 1.445 1.00 92.81 89 ALA A O 1
ATOM 683 N N . MET A 1 90 ? -9.365 -3.948 0.532 1.00 88.94 90 MET A N 1
ATOM 684 C CA . MET A 1 90 ? -9.356 -3.269 1.828 1.00 88.94 90 MET A CA 1
ATOM 685 C C . MET A 1 90 ? -10.744 -3.237 2.463 1.00 88.94 90 MET A C 1
ATOM 687 O O . MET A 1 90 ? -10.881 -3.582 3.635 1.00 88.94 90 MET A O 1
ATOM 691 N N . GLY A 1 91 ? -11.770 -2.833 1.713 1.00 90.25 91 GLY A N 1
ATOM 692 C CA . GLY A 1 91 ? -13.135 -2.723 2.223 1.00 90.25 91 GLY A CA 1
ATOM 693 C C . GLY A 1 91 ? -13.764 -4.086 2.484 1.00 90.25 91 GLY A C 1
ATOM 694 O O . GLY A 1 91 ? -14.247 -4.339 3.584 1.00 90.25 91 GLY A O 1
ATOM 695 N N . GLY A 1 92 ? -13.695 -4.989 1.506 1.00 92.62 92 GLY A N 1
ATOM 696 C CA . GLY A 1 92 ? -14.262 -6.333 1.590 1.00 92.62 92 GLY A CA 1
ATOM 697 C C . GLY A 1 92 ? -13.573 -7.209 2.632 1.00 92.62 92 GLY A C 1
ATOM 698 O O . GLY A 1 92 ? -14.265 -7.839 3.426 1.00 92.62 92 GLY A O 1
ATOM 699 N N . CYS A 1 93 ? -12.235 -7.204 2.711 1.00 91.81 93 CYS A N 1
ATOM 700 C CA . CYS A 1 93 ? -11.531 -7.959 3.755 1.00 91.81 93 CYS A CA 1
ATOM 701 C C . CYS A 1 93 ? -11.845 -7.396 5.145 1.00 91.81 93 CYS A C 1
ATOM 703 O O . CYS A 1 93 ? -12.140 -8.157 6.060 1.00 91.81 93 CYS A O 1
ATOM 705 N N . SER A 1 94 ? -11.861 -6.067 5.303 1.00 91.81 94 SER A N 1
ATOM 706 C CA . SER A 1 94 ? -12.188 -5.453 6.597 1.00 91.81 94 SER A CA 1
ATOM 707 C C . SER A 1 94 ? -13.624 -5.769 7.020 1.00 91.81 94 SER A C 1
ATOM 709 O O . SER A 1 94 ? -13.844 -6.180 8.157 1.00 91.81 94 SER A O 1
ATOM 711 N N . TRP A 1 95 ? -14.590 -5.652 6.103 1.00 93.94 95 TRP A N 1
ATOM 712 C CA . TRP A 1 95 ? -15.982 -6.046 6.340 1.00 93.94 95 TRP A CA 1
ATOM 713 C C . TRP A 1 95 ? -16.072 -7.514 6.753 1.00 93.94 95 TRP A C 1
ATOM 715 O O . TRP A 1 95 ? -16.707 -7.845 7.755 1.00 93.94 95 TRP A O 1
ATOM 725 N N . TRP A 1 96 ? -15.429 -8.400 5.992 1.00 94.06 96 TRP A N 1
ATOM 726 C CA . TRP A 1 96 ? -15.436 -9.833 6.256 1.00 94.06 96 TRP A CA 1
ATOM 727 C C . TRP A 1 96 ? -14.859 -10.144 7.638 1.00 94.06 96 TRP A C 1
ATOM 729 O O . TRP A 1 96 ? -15.482 -10.865 8.415 1.00 94.06 96 TRP A O 1
ATOM 739 N N . LEU A 1 97 ? -13.698 -9.576 7.978 1.00 91.94 97 LEU A N 1
ATOM 740 C CA . LEU A 1 97 ? -13.037 -9.788 9.268 1.00 91.94 97 LEU A CA 1
ATOM 741 C C . LEU A 1 97 ? -13.881 -9.286 10.445 1.00 91.94 97 LEU A C 1
ATOM 743 O O . LEU A 1 97 ? -13.942 -9.962 11.470 1.00 91.94 97 LEU A O 1
ATOM 747 N N . ILE A 1 98 ? -14.574 -8.153 10.297 1.00 93.62 98 ILE A N 1
ATOM 748 C CA . ILE A 1 98 ? -15.529 -7.670 11.307 1.00 93.62 98 ILE A CA 1
ATOM 749 C C . ILE A 1 98 ? -16.701 -8.652 11.434 1.00 93.62 98 ILE A C 1
ATOM 751 O O . ILE A 1 98 ? -17.079 -9.029 12.540 1.00 93.62 98 ILE A O 1
ATOM 755 N N . GLY A 1 99 ? -17.231 -9.145 10.312 1.00 92.06 99 GLY A N 1
ATOM 756 C CA . GLY A 1 99 ? -18.289 -10.157 10.300 1.00 92.06 99 GLY A CA 1
ATOM 757 C C . GLY A 1 99 ? -17.879 -11.476 10.959 1.00 92.06 99 GLY A C 1
ATOM 758 O O . GLY A 1 99 ? -18.724 -12.143 11.556 1.00 92.06 99 GLY A O 1
ATOM 759 N N . LEU A 1 100 ? -16.593 -11.834 10.906 1.00 92.88 100 LEU A N 1
ATOM 760 C CA . LEU A 1 100 ? -16.053 -13.007 11.591 1.00 92.88 100 LEU A CA 1
ATOM 761 C C . LEU A 1 100 ? -15.948 -12.832 13.108 1.00 92.88 100 LEU A C 1
ATOM 763 O O . LEU A 1 100 ? -15.895 -13.839 13.814 1.00 92.88 100 LEU A O 1
ATOM 767 N N . GLN A 1 101 ? -15.978 -11.601 13.633 1.00 91.19 101 GLN A N 1
ATOM 768 C CA . GLN A 1 101 ? -15.906 -11.384 15.082 1.00 91.19 101 GLN A CA 1
ATOM 769 C C . GLN A 1 101 ? -17.059 -12.064 15.832 1.00 91.19 101 GLN A C 1
ATOM 771 O O . GLN A 1 101 ? -16.853 -12.505 16.957 1.00 91.19 101 GLN A O 1
ATOM 776 N N . LYS A 1 102 ? -18.229 -12.249 15.201 1.00 89.69 102 LYS A N 1
ATOM 777 C CA . LYS A 1 102 ? -19.372 -12.956 15.810 1.00 89.69 102 LYS A CA 1
ATOM 778 C C . LYS A 1 102 ? -19.158 -14.465 15.994 1.00 89.69 102 LYS A C 1
ATOM 780 O O . LYS A 1 102 ? -19.880 -15.083 16.762 1.00 89.69 102 LYS A O 1
ATOM 785 N N . TYR A 1 103 ? -18.201 -15.056 15.278 1.00 89.19 103 TYR A N 1
ATOM 786 C CA . TYR A 1 103 ? -17.843 -16.476 15.395 1.00 89.19 103 TYR A CA 1
ATOM 787 C C . TYR A 1 103 ? -16.621 -16.691 16.296 1.00 89.19 103 TYR A C 1
ATOM 789 O O . TYR A 1 103 ? -16.119 -17.810 16.411 1.00 89.19 103 TYR A O 1
ATOM 797 N N . LYS A 1 104 ? -16.104 -15.623 16.915 1.00 88.06 104 LYS A N 1
ATOM 798 C CA . LYS A 1 104 ? -15.005 -15.724 17.866 1.00 88.06 104 LYS A CA 1
ATOM 799 C C . LYS A 1 104 ? -15.557 -16.238 19.194 1.00 88.06 104 LYS A C 1
ATOM 801 O O . LYS A 1 104 ? -16.225 -15.505 19.912 1.00 88.06 104 LYS A O 1
ATOM 806 N N . ASN A 1 105 ? -15.230 -17.479 19.533 1.00 82.56 105 ASN A N 1
ATOM 807 C CA . ASN A 1 105 ? -15.495 -18.005 20.867 1.00 82.56 105 ASN A CA 1
ATOM 808 C C . ASN A 1 105 ? -14.559 -17.319 21.874 1.00 82.56 105 ASN A C 1
ATOM 810 O O . ASN A 1 105 ? -13.335 -17.359 21.721 1.00 82.56 105 ASN A O 1
ATOM 814 N N . GLU A 1 106 ? -15.128 -16.675 22.891 1.00 78.88 106 GLU A N 1
ATOM 815 C CA . GLU A 1 106 ? -14.372 -16.199 24.049 1.00 78.88 106 GLU A CA 1
ATOM 816 C C . GLU A 1 106 ? -14.022 -17.408 24.924 1.00 78.88 106 GLU A C 1
ATOM 818 O O . GLU A 1 106 ? -14.901 -18.092 25.445 1.00 78.88 106 GLU A O 1
ATOM 823 N N . ILE A 1 107 ? -12.729 -17.715 25.042 1.00 78.25 107 ILE A N 1
ATOM 824 C CA . ILE A 1 107 ? -12.246 -18.762 25.944 1.00 78.25 107 ILE A CA 1
ATOM 825 C C . ILE A 1 107 ? -12.075 -18.119 27.318 1.00 78.25 107 ILE A C 1
ATOM 827 O O . ILE A 1 107 ? -11.149 -17.333 27.516 1.00 78.25 107 ILE A O 1
ATOM 831 N N . TYR A 1 108 ? -12.957 -18.456 28.258 1.00 79.62 108 TYR A N 1
ATOM 832 C CA . TYR A 1 108 ? -12.826 -18.023 29.646 1.00 79.62 108 TYR A CA 1
ATOM 833 C C . TYR A 1 108 ? -11.711 -18.818 30.327 1.00 79.62 108 TYR A C 1
ATOM 835 O O . TYR A 1 108 ? -11.802 -20.035 30.499 1.00 79.62 108 TYR A O 1
ATOM 843 N N . GLY A 1 109 ? -10.630 -18.124 30.677 1.00 83.56 109 GLY A N 1
ATOM 844 C CA . GLY A 1 109 ? -9.549 -18.677 31.484 1.00 83.56 109 GLY A CA 1
ATOM 845 C C . GLY A 1 109 ? -9.817 -18.487 32.982 1.00 83.56 109 GLY A C 1
ATOM 846 O O . GLY A 1 109 ? -10.532 -17.563 33.360 1.00 83.56 109 GLY A O 1
ATOM 847 N N . PRO A 1 110 ? -9.188 -19.286 33.861 1.00 82.31 110 PRO A N 1
ATOM 848 C CA . PRO A 1 110 ? -9.329 -19.149 35.317 1.00 82.31 110 PRO A CA 1
ATOM 849 C C . PRO A 1 110 ? -8.771 -17.826 35.880 1.00 82.31 110 PRO A C 1
ATOM 851 O O . PRO A 1 110 ? -8.934 -17.543 37.061 1.00 82.31 110 PRO A O 1
ATOM 854 N N . TRP A 1 111 ? -8.114 -17.023 35.039 1.00 84.62 111 TRP A N 1
ATOM 855 C CA . TRP A 1 111 ? -7.522 -15.725 35.370 1.00 84.62 111 TRP A CA 1
ATOM 856 C C . TRP A 1 111 ? -8.303 -14.535 34.784 1.00 84.62 111 TRP A C 1
ATOM 858 O O . TRP A 1 111 ? -7.826 -13.405 34.872 1.00 84.62 111 TRP A O 1
ATOM 868 N N . ASP A 1 112 ? -9.456 -14.768 34.143 1.00 85.56 112 ASP A N 1
ATOM 869 C CA . ASP A 1 112 ? -10.260 -13.691 33.557 1.00 85.56 112 ASP A CA 1
ATOM 870 C C . ASP A 1 112 ? -10.942 -12.876 34.680 1.00 85.56 112 ASP A C 1
ATOM 872 O O . ASP A 1 112 ? -11.545 -13.474 35.579 1.00 85.56 112 ASP A O 1
ATOM 876 N N . PRO A 1 113 ? -10.840 -11.532 34.699 1.00 80.50 113 PRO A N 1
ATOM 877 C CA . PRO A 1 113 ? -11.428 -10.716 35.756 1.00 80.50 113 PRO A CA 1
ATOM 878 C C . PRO A 1 113 ? -12.937 -10.952 35.874 1.00 80.50 113 PRO A C 1
ATOM 880 O O . PRO A 1 113 ? -13.672 -10.885 34.888 1.00 80.50 113 PRO A O 1
ATOM 883 N N . ALA A 1 114 ? -13.419 -11.186 37.097 1.00 78.75 114 ALA A N 1
ATOM 884 C CA . ALA A 1 114 ? -14.843 -11.371 37.344 1.00 78.75 114 ALA A CA 1
ATOM 885 C C . ALA A 1 114 ? -15.634 -10.132 36.891 1.00 78.75 114 ALA A C 1
ATOM 887 O O . ALA A 1 114 ? -15.309 -9.000 37.260 1.00 78.75 114 ALA A O 1
ATOM 888 N N . ARG A 1 115 ? -16.697 -10.336 36.103 1.00 77.31 115 ARG A N 1
ATOM 889 C CA . ARG A 1 115 ? -17.579 -9.232 35.708 1.00 77.31 115 ARG A CA 1
ATOM 890 C C . ARG A 1 115 ? -18.378 -8.761 36.933 1.00 77.31 115 ARG A C 1
ATOM 892 O O . ARG A 1 115 ? -18.983 -9.598 37.604 1.00 77.31 115 ARG A O 1
ATOM 899 N N . PRO A 1 116 ? -18.397 -7.451 37.244 1.00 80.38 116 PRO A N 1
ATOM 900 C CA . PRO A 1 116 ? -19.099 -6.944 38.415 1.00 80.38 116 PRO A CA 1
ATOM 901 C C . PRO A 1 116 ? -20.607 -7.153 38.262 1.00 80.38 116 PRO A C 1
ATOM 903 O O . PRO A 1 116 ? -21.217 -6.715 37.287 1.00 80.38 116 PRO A O 1
ATOM 906 N N . ILE A 1 117 ? -21.213 -7.815 39.245 1.00 79.44 117 ILE A N 1
ATOM 907 C CA . ILE A 1 117 ? -22.662 -7.997 39.322 1.00 79.44 117 ILE A CA 1
ATOM 908 C C . ILE A 1 117 ? -23.231 -6.737 39.978 1.00 79.44 117 ILE A C 1
ATOM 910 O O . ILE A 1 117 ? -23.127 -6.558 41.191 1.00 79.44 117 ILE A O 1
ATOM 914 N N . ILE A 1 118 ? -23.809 -5.838 39.181 1.00 79.06 118 ILE A N 1
ATOM 915 C CA . ILE A 1 118 ? -24.494 -4.654 39.710 1.00 79.06 118 ILE A CA 1
ATOM 916 C C . ILE A 1 118 ? -25.880 -5.097 40.177 1.00 79.06 118 ILE A C 1
ATOM 918 O O . ILE A 1 118 ? -26.829 -5.162 39.399 1.00 79.06 118 ILE A O 1
ATOM 922 N N . ILE A 1 119 ? -25.994 -5.433 41.459 1.00 79.12 119 ILE A N 1
ATOM 923 C CA . ILE A 1 119 ? -27.289 -5.650 42.099 1.00 79.12 119 ILE A CA 1
ATOM 924 C C . ILE A 1 119 ? -27.857 -4.264 42.403 1.00 79.12 119 ILE A C 1
ATOM 926 O O . ILE A 1 119 ? -27.402 -3.593 43.331 1.00 79.12 119 ILE A O 1
ATOM 930 N N . SER A 1 120 ? -28.839 -3.812 41.622 1.00 74.31 120 SER A N 1
ATOM 931 C CA . SER A 1 120 ? -29.613 -2.618 41.959 1.00 74.31 120 SER A CA 1
ATOM 932 C C . SER A 1 120 ? -30.426 -2.916 43.220 1.00 74.31 120 SER A C 1
ATOM 934 O O . SER A 1 120 ? -31.500 -3.519 43.159 1.00 74.31 120 SER A O 1
ATOM 936 N N . ARG A 1 121 ? -29.894 -2.557 44.389 1.00 67.44 121 ARG A N 1
ATOM 937 C CA . ARG A 1 121 ?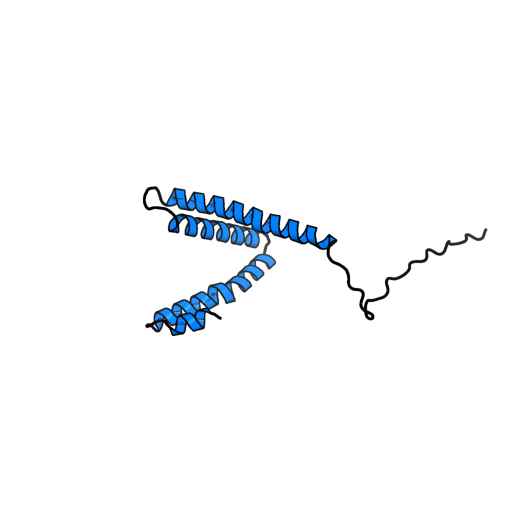 -30.645 -2.621 45.643 1.00 67.44 121 ARG A CA 1
ATOM 938 C C . ARG A 1 121 ? -31.753 -1.563 45.540 1.00 67.44 121 ARG A C 1
ATOM 940 O O . ARG A 1 121 ? -31.440 -0.389 45.362 1.00 67.44 121 ARG A O 1
ATOM 947 N N . ARG A 1 122 ? -33.030 -1.972 45.583 1.00 64.88 122 ARG A N 1
ATOM 948 C CA . ARG A 1 122 ? -34.159 -1.034 45.720 1.00 64.88 122 ARG A CA 1
ATOM 949 C C . ARG A 1 122 ? -33.893 -0.179 46.962 1.00 64.88 122 ARG A C 1
ATOM 951 O O . ARG A 1 122 ? -33.706 -0.733 48.044 1.00 64.88 122 ARG A O 1
ATOM 958 N N . HIS A 1 123 ? -33.805 1.133 46.773 1.00 63.84 123 HIS A N 1
ATOM 959 C CA . HIS A 1 123 ? -33.882 2.095 47.862 1.00 63.84 123 HIS A CA 1
ATOM 960 C C . HIS A 1 123 ? -35.314 1.997 48.393 1.00 63.84 123 HIS A C 1
ATOM 962 O O . HIS A 1 123 ? -36.255 2.127 47.612 1.00 63.84 123 HIS A O 1
ATOM 968 N N . TRP A 1 124 ? -35.471 1.602 49.653 1.00 67.56 124 TRP A N 1
ATOM 969 C CA . TRP A 1 124 ? -36.757 1.702 50.325 1.00 67.56 124 TRP A CA 1
ATOM 970 C C . TRP A 1 124 ? -36.836 3.133 50.840 1.00 67.56 124 TRP A C 1
ATOM 972 O O . TRP A 1 124 ? -35.971 3.545 51.610 1.00 67.56 124 TRP A O 1
ATOM 982 N N . ASP A 1 125 ? -37.798 3.890 50.321 1.00 64.62 125 ASP A N 1
ATOM 983 C CA . ASP A 1 125 ? -38.170 5.186 50.871 1.00 64.62 125 ASP A CA 1
ATOM 984 C C . ASP A 1 125 ? -38.977 4.894 52.142 1.00 64.62 125 ASP A C 1
ATOM 986 O O . ASP A 1 125 ? -40.095 4.382 52.064 1.00 64.62 125 ASP A O 1
ATOM 990 N N . ASP A 1 126 ? -38.369 5.119 53.306 1.00 66.44 126 ASP A N 1
ATOM 991 C CA . ASP A 1 126 ? -39.068 5.070 54.588 1.00 66.44 126 ASP A CA 1
ATOM 992 C C . ASP A 1 126 ? -39.798 6.417 54.773 1.00 66.44 126 ASP A C 1
ATOM 994 O O . ASP A 1 126 ? -39.152 7.449 54.981 1.00 66.44 126 ASP A O 1
ATOM 998 N N . GLU A 1 127 ? -41.130 6.405 54.630 1.00 55.25 127 GLU A N 1
ATOM 999 C CA . GLU A 1 127 ? -42.043 7.475 55.085 1.00 55.25 127 GLU A CA 1
ATOM 1000 C C . GLU A 1 127 ? -42.262 7.427 56.605 1.00 55.25 127 GLU A C 1
ATOM 1002 O O . GLU A 1 127 ? -42.400 6.310 57.162 1.00 55.25 127 GLU A O 1
#

pLDDT: mean 86.37, std 9.38, range [55.16, 96.5]

Foldseek 3Di:
DVLQVVLVPDPDPVSSVVSVVVCCVVPPVVVVVLVVLVVVDVVSNVVVVLCVLLVVQLVVQQVPDDPPDDSNVSSVVSSVVSVVCCCCVVVVVVVVVVVCVVVDDDDDDPPPDDDDDPDPDPDDDDD

Organism: NCBI:txid1954250

Solvent-accessible surface area (backbone atoms only — not comparable to full-atom values): 7450 Å² total; per-residue (Å²): 129,64,62,64,66,55,32,73,70,50,97,41,74,66,58,29,49,53,53,51,52,51,46,42,44,63,72,53,48,43,57,53,50,54,51,50,38,40,76,75,34,66,64,53,35,51,52,53,50,52,51,49,43,38,51,52,13,22,53,52,18,47,70,74,45,68,88,84,67,64,61,67,62,34,16,51,50,21,22,55,51,35,50,52,50,49,49,48,52,55,50,48,47,52,53,50,55,58,64,47,54,80,74,59,80,84,80,85,52,101,81,58,80,79,78,84,80,84,75,83,74,79,80,78,84,85,128